Protein AF-A0A7V0TAN1-F1 (afdb_monomer_lite)

Foldseek 3Di:
DPDDDPLLVLLVVLCVPDPDDDDLVRSVVVSCVVVVPDDSVNSVVSVD

Sequence (48 aa):
MRRNTAQRTIILETLQKAKSHPSVEWLYNEVRKVLPHISLGTVYRNLN

Radius of gyration: 9.99 Å; chains: 1; bounding box: 20×20×25 Å

Secondary structure (DSSP, 8-state):
-----HHHHHHHHHHHH-SS---HHHHHHHHHTT-TT--HHHHHHHH-

pLDDT: mean 90.23, std 8.39, range [52.25, 96.38]

Structure (mmCIF, N/CA/C/O backbone):
data_AF-A0A7V0TAN1-F1
#
_entry.id   AF-A0A7V0TAN1-F1
#
loop_
_atom_site.group_PDB
_atom_site.id
_atom_site.type_symbol
_atom_site.label_atom_id
_atom_site.label_alt_id
_atom_site.label_comp_id
_atom_site.label_asym_id
_atom_site.label_entity_id
_atom_site.label_seq_id
_atom_site.pdbx_PDB_ins_code
_atom_site.Cartn_x
_atom_site.Cartn_y
_atom_site.Cart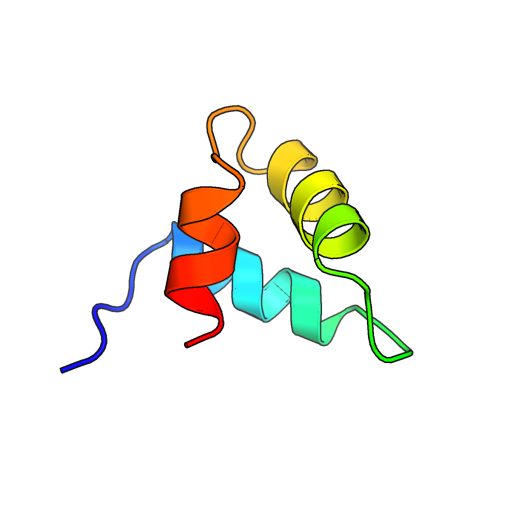n_z
_atom_site.occupancy
_atom_site.B_iso_or_equiv
_atom_site.auth_seq_id
_atom_site.auth_comp_id
_atom_site.auth_asym_id
_atom_site.auth_atom_id
_atom_site.pdbx_PDB_model_num
ATOM 1 N N . MET A 1 1 ? 12.487 -13.216 11.821 1.00 52.25 1 MET A N 1
ATOM 2 C CA . MET A 1 1 ? 11.046 -13.404 12.106 1.00 52.25 1 MET A CA 1
ATOM 3 C C . MET A 1 1 ? 10.267 -12.314 11.379 1.00 52.25 1 MET A C 1
ATOM 5 O O . MET A 1 1 ? 10.414 -11.149 11.725 1.00 52.25 1 MET A O 1
ATOM 9 N N . ARG A 1 2 ? 9.526 -12.646 10.312 1.00 64.94 2 ARG A N 1
ATOM 10 C CA . ARG A 1 2 ? 8.691 -11.653 9.611 1.00 64.94 2 ARG A CA 1
ATOM 11 C C . ARG A 1 2 ? 7.521 -11.289 10.531 1.00 64.94 2 ARG A C 1
ATOM 13 O O . ARG A 1 2 ? 6.762 -12.167 10.928 1.00 64.94 2 ARG A O 1
ATOM 20 N N . ARG A 1 3 ? 7.411 -10.015 10.923 1.00 73.56 3 ARG A N 1
ATOM 21 C CA . ARG A 1 3 ? 6.352 -9.543 11.828 1.00 73.56 3 ARG A CA 1
ATOM 22 C C . ARG A 1 3 ? 5.017 -9.580 11.086 1.00 73.56 3 ARG A C 1
ATOM 24 O O . ARG A 1 3 ? 4.869 -8.923 10.058 1.00 73.56 3 ARG A O 1
ATOM 31 N N . ASN A 1 4 ? 4.061 -10.349 11.600 1.00 78.44 4 ASN A N 1
ATOM 32 C CA . ASN A 1 4 ? 2.728 -10.427 11.019 1.00 78.44 4 ASN A CA 1
ATOM 33 C C . ASN A 1 4 ? 1.901 -9.241 11.529 1.00 78.44 4 ASN A C 1
ATOM 35 O O . ASN A 1 4 ? 1.439 -9.234 12.667 1.00 78.44 4 ASN A O 1
ATOM 39 N N . THR A 1 5 ? 1.831 -8.177 10.732 1.00 88.12 5 THR A N 1
ATOM 40 C CA . THR A 1 5 ? 1.074 -6.965 11.061 1.00 88.12 5 THR A CA 1
ATOM 41 C C . THR A 1 5 ? -0.259 -6.958 10.319 1.00 88.12 5 THR A C 1
ATOM 43 O O . THR A 1 5 ? -0.400 -7.575 9.261 1.00 88.12 5 THR A O 1
ATOM 46 N N . ALA A 1 6 ? -1.234 -6.203 10.830 1.00 89.38 6 ALA A N 1
ATOM 47 C CA . ALA A 1 6 ? -2.493 -5.975 10.118 1.00 89.38 6 ALA A CA 1
ATOM 48 C C . ALA A 1 6 ? -2.251 -5.403 8.706 1.00 89.38 6 ALA A C 1
ATOM 50 O O . ALA A 1 6 ? -2.868 -5.841 7.741 1.00 89.38 6 ALA A O 1
ATOM 51 N N . GLN A 1 7 ? -1.265 -4.506 8.563 1.00 90.19 7 GLN A N 1
ATOM 52 C CA . GLN A 1 7 ? -0.845 -3.971 7.264 1.00 90.19 7 GLN A CA 1
ATOM 53 C C . GLN A 1 7 ? -0.371 -5.074 6.315 1.00 90.19 7 GLN A C 1
ATOM 55 O O . GLN A 1 7 ? -0.788 -5.107 5.162 1.00 90.19 7 GLN A O 1
ATOM 60 N N . ARG A 1 8 ? 0.472 -5.997 6.799 1.00 91.00 8 ARG A N 1
ATOM 61 C CA . ARG A 1 8 ? 0.951 -7.127 5.998 1.00 91.00 8 ARG A CA 1
ATOM 62 C C . ARG A 1 8 ? -0.203 -8.009 5.531 1.00 91.00 8 ARG A C 1
ATOM 64 O O . ARG A 1 8 ? -0.219 -8.403 4.371 1.00 91.00 8 ARG A O 1
ATOM 71 N N . THR A 1 9 ? -1.152 -8.286 6.420 1.00 93.31 9 THR A N 1
ATOM 72 C CA . THR A 1 9 ? -2.326 -9.114 6.111 1.00 93.31 9 THR A CA 1
ATOM 73 C C . THR A 1 9 ? -3.139 -8.490 4.978 1.00 93.31 9 THR A C 1
ATOM 75 O O . THR A 1 9 ? -3.346 -9.131 3.955 1.00 93.31 9 THR A O 1
ATOM 78 N N . ILE A 1 10 ? -3.465 -7.199 5.087 1.00 94.25 10 ILE A N 1
ATOM 79 C CA . ILE A 1 10 ? -4.226 -6.467 4.061 1.00 94.25 10 ILE A CA 1
ATOM 80 C C . ILE A 1 10 ? -3.474 -6.418 2.722 1.00 94.25 10 ILE A C 1
ATOM 82 O O . ILE A 1 10 ? -4.076 -6.601 1.663 1.00 94.25 10 ILE A O 1
ATOM 86 N N . ILE A 1 11 ? -2.153 -6.201 2.745 1.00 93.31 11 ILE A N 1
ATOM 87 C CA . ILE A 1 11 ? -1.324 -6.201 1.529 1.00 93.31 11 ILE A CA 1
ATOM 88 C C . ILE A 1 11 ? -1.372 -7.575 0.844 1.00 93.31 11 ILE A C 1
ATOM 90 O O . ILE A 1 11 ? -1.551 -7.643 -0.371 1.00 93.31 11 ILE A O 1
ATOM 94 N N . LEU A 1 12 ? -1.247 -8.665 1.607 1.00 92.94 12 LEU A N 1
ATOM 95 C CA . LEU A 1 12 ? -1.289 -10.029 1.075 1.00 92.94 12 LEU A CA 1
ATOM 96 C C . LEU A 1 12 ? -2.672 -10.391 0.523 1.00 92.94 12 LEU A C 1
ATOM 98 O O . LEU A 1 12 ? -2.756 -10.923 -0.579 1.00 92.94 12 LEU A O 1
ATOM 102 N N . GLU A 1 13 ? -3.748 -10.059 1.235 1.00 94.44 13 GLU A N 1
ATOM 103 C CA . GLU A 1 13 ? -5.121 -10.256 0.752 1.00 94.44 13 GLU A CA 1
ATOM 104 C C . GLU A 1 13 ? -5.390 -9.478 -0.541 1.00 94.44 13 GLU A C 1
ATOM 106 O O . GLU A 1 13 ? -6.076 -9.963 -1.439 1.00 94.44 13 GLU A O 1
ATOM 111 N N . THR A 1 14 ? -4.842 -8.267 -0.661 1.00 94.81 14 THR A N 1
ATOM 112 C CA . THR A 1 14 ? -4.987 -7.449 -1.873 1.00 94.81 14 THR A CA 1
ATOM 113 C C . THR A 1 14 ? -4.204 -8.047 -3.042 1.00 94.81 14 THR A C 1
ATOM 115 O O . THR A 1 14 ? -4.734 -8.138 -4.147 1.00 94.81 14 THR A O 1
ATOM 118 N N . LEU A 1 15 ? -2.980 -8.530 -2.799 1.00 92.75 15 LEU A N 1
ATOM 119 C CA . LEU A 1 15 ? -2.188 -9.258 -3.795 1.00 92.75 15 LEU A CA 1
ATOM 120 C C . LEU A 1 15 ? -2.893 -10.524 -4.284 1.00 92.75 15 LEU A C 1
ATOM 122 O O . LEU A 1 15 ? -2.902 -10.788 -5.480 1.00 92.75 15 LEU A O 1
ATOM 126 N N . GLN A 1 16 ? -3.515 -11.286 -3.383 1.00 92.69 16 GLN A N 1
ATOM 127 C CA . GLN A 1 16 ? -4.241 -12.511 -3.734 1.00 92.69 16 GLN A CA 1
ATOM 128 C C . GLN A 1 16 ? -5.461 -12.256 -4.631 1.00 92.69 16 GLN A C 1
ATOM 130 O O . GLN A 1 16 ? -5.887 -13.155 -5.350 1.00 92.69 16 GLN A O 1
ATOM 135 N N . LYS A 1 17 ? -6.020 -11.039 -4.620 1.00 92.94 17 LYS A N 1
ATOM 136 C CA . LYS A 1 17 ? -7.129 -10.641 -5.504 1.00 92.94 17 LYS A CA 1
ATOM 137 C C . LYS A 1 17 ? -6.663 -10.261 -6.911 1.00 92.94 17 LYS A C 1
ATOM 139 O O . LYS A 1 17 ? -7.488 -10.204 -7.825 1.00 92.94 17 LYS A O 1
ATOM 144 N N . ALA A 1 18 ? -5.375 -9.975 -7.100 1.00 92.50 18 ALA A N 1
ATOM 145 C CA . ALA A 1 18 ? -4.837 -9.631 -8.407 1.00 92.50 18 ALA A CA 1
ATOM 146 C C . ALA A 1 18 ? -4.855 -10.865 -9.325 1.00 92.50 18 ALA A C 1
ATOM 148 O O . ALA A 1 18 ? -4.318 -11.916 -8.990 1.00 92.50 18 ALA A O 1
ATOM 149 N N . LYS A 1 19 ? -5.477 -10.739 -10.504 1.00 90.12 19 LYS A N 1
ATOM 150 C CA . LYS A 1 19 ? -5.551 -11.822 -11.508 1.00 90.12 19 LYS A CA 1
ATOM 151 C C . LYS A 1 19 ? -4.290 -11.940 -12.371 1.00 90.12 19 LYS A C 1
ATOM 153 O O . LYS A 1 19 ? -4.106 -12.933 -13.065 1.00 90.12 19 LYS A O 1
ATOM 158 N N . SER A 1 20 ? -3.453 -10.912 -12.359 1.00 90.94 20 SER A N 1
ATOM 159 C CA . SER A 1 20 ? -2.191 -10.804 -13.091 1.00 90.94 20 SER A CA 1
ATOM 160 C C . SER A 1 20 ? -1.125 -10.247 -12.155 1.00 90.94 20 SER A C 1
ATOM 162 O O . SER A 1 20 ? -1.464 -9.793 -11.065 1.00 90.94 20 SER A O 1
ATOM 164 N N . HIS A 1 21 ? 0.143 -10.239 -12.575 1.00 89.50 21 HIS A N 1
ATOM 165 C CA . HIS A 1 21 ? 1.218 -9.613 -11.802 1.00 89.50 21 HIS A CA 1
ATOM 166 C C . HIS A 1 21 ? 0.958 -8.100 -11.669 1.00 89.50 21 HIS A C 1
ATOM 168 O O . HIS A 1 21 ? 1.062 -7.387 -12.672 1.00 89.50 21 HIS A O 1
ATOM 174 N N . PRO A 1 22 ? 0.563 -7.602 -10.483 1.00 91.94 22 PRO A N 1
ATOM 175 C CA . PRO A 1 22 ? 0.228 -6.198 -10.324 1.00 91.94 22 PRO A CA 1
ATOM 176 C C . PRO A 1 22 ? 1.497 -5.357 -10.167 1.00 91.94 22 PRO A C 1
ATOM 178 O O . PRO A 1 22 ? 2.489 -5.817 -9.600 1.00 91.94 22 PRO A O 1
ATOM 181 N N . SER A 1 23 ? 1.452 -4.098 -10.607 1.00 93.31 23 SER A N 1
ATOM 182 C CA . SER A 1 23 ? 2.512 -3.142 -10.276 1.00 93.31 23 SER A CA 1
ATOM 183 C C . SER A 1 23 ? 2.443 -2.728 -8.803 1.00 93.31 23 SER A C 1
ATOM 185 O O . SER A 1 23 ? 1.412 -2.871 -8.133 1.00 93.31 23 SER A O 1
ATOM 187 N N . VAL A 1 24 ? 3.538 -2.163 -8.291 1.00 91.94 24 VAL A N 1
ATOM 188 C CA . VAL A 1 24 ? 3.564 -1.634 -6.923 1.00 91.94 24 VAL A CA 1
ATOM 189 C C . VAL A 1 24 ? 2.621 -0.438 -6.777 1.00 91.94 24 VAL A C 1
ATOM 191 O O . VAL A 1 24 ? 1.944 -0.346 -5.752 1.00 91.94 24 VAL A O 1
ATOM 194 N N . GLU A 1 25 ? 2.499 0.437 -7.786 1.00 93.94 25 GLU A N 1
ATOM 195 C CA . GLU A 1 25 ? 1.505 1.519 -7.750 1.00 93.94 25 GLU A CA 1
ATOM 196 C C . GLU A 1 25 ? 0.077 0.979 -7.682 1.00 93.94 25 GLU A C 1
ATOM 198 O O . GLU A 1 25 ? -0.734 1.507 -6.922 1.00 93.94 25 GLU A O 1
ATOM 203 N N . TRP A 1 26 ? -0.234 -0.081 -8.436 1.00 95.19 26 TRP A N 1
ATOM 204 C CA . TRP A 1 26 ? -1.553 -0.706 -8.384 1.00 95.19 26 TRP A CA 1
ATOM 205 C C . TRP A 1 26 ? -1.855 -1.212 -6.974 1.00 95.19 26 TRP A C 1
ATOM 207 O O . TRP A 1 26 ? -2.885 -0.867 -6.397 1.00 95.19 26 TRP A O 1
ATOM 217 N N . LEU A 1 27 ? -0.918 -1.957 -6.379 1.00 95.12 27 LEU A N 1
ATOM 218 C CA . LEU A 1 27 ? -1.089 -2.500 -5.035 1.00 95.12 27 LEU A CA 1
ATOM 219 C C . LEU A 1 27 ? -1.223 -1.389 -3.990 1.00 95.12 27 LEU A C 1
ATOM 221 O O . LEU A 1 27 ? -2.073 -1.470 -3.107 1.00 95.12 27 LEU A O 1
ATOM 225 N N . TYR A 1 28 ? -0.416 -0.334 -4.099 1.00 95.75 28 TYR A N 1
ATOM 226 C CA . TYR A 1 28 ? -0.509 0.834 -3.231 1.00 95.75 28 TYR A CA 1
ATOM 227 C C . TYR A 1 28 ? -1.888 1.498 -3.314 1.00 95.75 28 TYR A C 1
ATOM 229 O O . TYR A 1 28 ? -2.500 1.762 -2.278 1.00 95.75 28 TYR A O 1
ATOM 237 N N . ASN A 1 29 ? -2.393 1.725 -4.528 1.00 95.88 29 ASN A N 1
ATOM 238 C CA . ASN A 1 29 ? -3.691 2.356 -4.749 1.00 95.88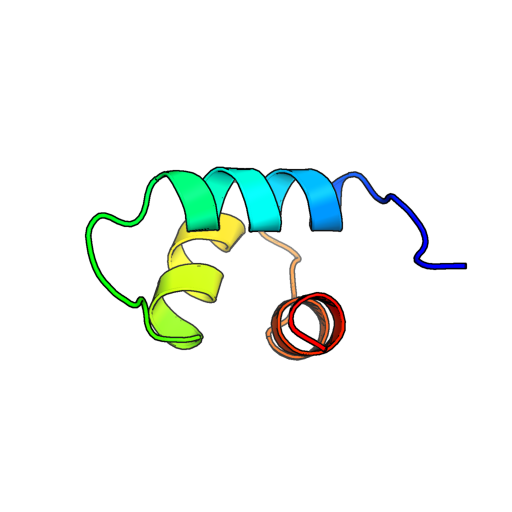 29 ASN A CA 1
ATOM 239 C C . ASN A 1 29 ? -4.842 1.512 -4.19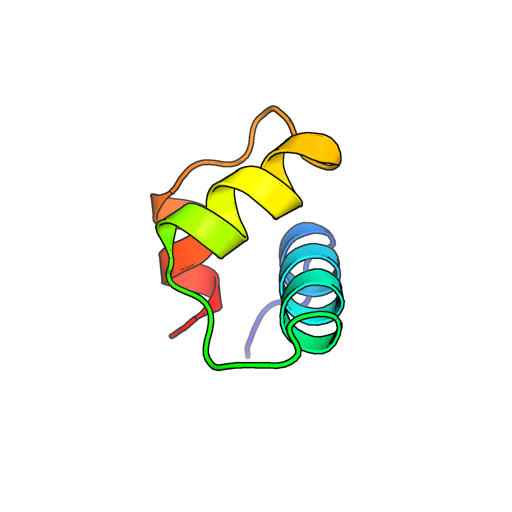2 1.00 95.88 29 ASN A C 1
ATOM 241 O O . ASN A 1 29 ? -5.738 2.061 -3.552 1.00 95.88 29 ASN A O 1
ATOM 245 N N . GLU A 1 30 ? -4.807 0.191 -4.376 1.00 95.94 30 GLU A N 1
ATOM 246 C CA . GLU A 1 30 ? -5.829 -0.704 -3.827 1.00 95.94 30 GLU A CA 1
ATOM 247 C C . GLU A 1 30 ? -5.771 -0.774 -2.298 1.00 95.94 30 GLU A C 1
ATOM 249 O O . GLU A 1 30 ? -6.795 -0.626 -1.631 1.00 95.94 30 GLU A O 1
ATOM 254 N N . VAL A 1 31 ? -4.577 -0.919 -1.719 1.00 95.44 31 VAL A N 1
ATOM 255 C CA . VAL A 1 31 ? -4.417 -0.996 -0.261 1.00 95.44 31 VAL A CA 1
ATOM 256 C C . VAL A 1 31 ? -4.809 0.322 0.407 1.00 95.44 31 VAL A C 1
ATOM 258 O O . VAL A 1 31 ? -5.407 0.302 1.483 1.00 95.44 31 VAL A O 1
ATOM 261 N N . ARG A 1 32 ? -4.549 1.475 -0.225 1.00 96.38 32 ARG A N 1
ATOM 26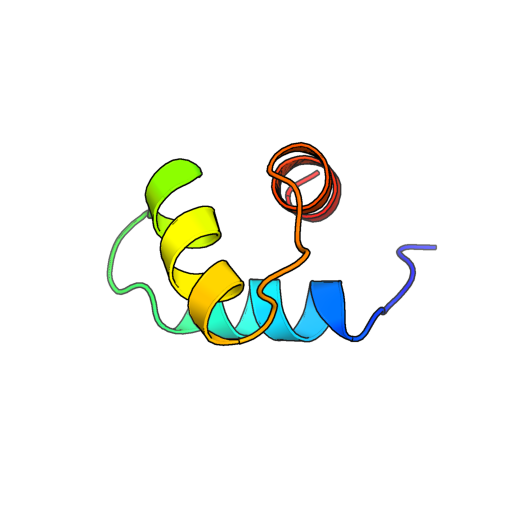2 C CA . ARG A 1 32 ? -4.904 2.798 0.314 1.00 96.38 32 ARG A CA 1
ATOM 263 C C . ARG A 1 32 ? -6.412 2.998 0.490 1.00 96.38 32 ARG A C 1
ATOM 265 O O . ARG A 1 32 ? -6.808 3.774 1.355 1.00 96.38 32 ARG A O 1
ATOM 272 N N . LYS A 1 33 ? -7.250 2.270 -0.257 1.00 95.56 33 LYS A N 1
ATOM 273 C CA . LYS A 1 33 ? -8.714 2.282 -0.068 1.00 95.56 33 LYS A CA 1
ATOM 274 C C . LYS A 1 33 ? -9.129 1.746 1.305 1.00 95.56 33 LYS A C 1
ATOM 276 O O . LYS A 1 33 ? -10.158 2.155 1.827 1.00 95.56 33 LYS A O 1
ATOM 281 N N . VAL A 1 34 ? -8.329 0.849 1.885 1.00 94.44 34 VAL A N 1
ATOM 282 C CA . VAL A 1 34 ? -8.567 0.233 3.204 1.00 94.44 34 VAL A CA 1
ATOM 283 C C . VAL A 1 34 ? -7.668 0.854 4.281 1.00 94.44 34 VAL A C 1
ATOM 285 O O . VAL A 1 34 ? -8.076 1.011 5.427 1.00 94.44 34 VAL A O 1
ATOM 288 N N . LEU A 1 35 ? -6.441 1.239 3.916 1.00 93.69 35 LEU A N 1
ATOM 289 C CA . LEU A 1 35 ? -5.430 1.836 4.789 1.00 93.69 35 LEU A CA 1
ATOM 290 C C . LEU A 1 35 ? -5.003 3.214 4.252 1.00 93.69 35 LEU A C 1
ATOM 292 O O . LEU A 1 35 ? -3.934 3.330 3.647 1.00 93.69 35 LEU A O 1
ATOM 296 N N . PRO A 1 36 ? -5.782 4.284 4.487 1.00 94.12 36 PRO A N 1
ATOM 297 C CA . PRO A 1 36 ? -5.551 5.592 3.862 1.00 94.12 36 PRO A CA 1
ATOM 298 C C . PRO A 1 36 ? -4.204 6.239 4.220 1.00 94.12 36 PRO A C 1
ATOM 300 O O . PRO A 1 36 ? -3.690 7.050 3.449 1.00 94.12 36 PRO A O 1
ATOM 303 N N . HIS A 1 37 ? -3.612 5.859 5.357 1.00 94.50 37 HIS A N 1
ATOM 304 C CA . HIS A 1 37 ? -2.334 6.380 5.856 1.00 94.50 37 HIS A CA 1
ATOM 305 C C . HIS A 1 37 ? -1.118 5.513 5.489 1.00 94.50 37 HIS A C 1
ATOM 307 O O . HIS A 1 37 ? -0.017 5.753 5.987 1.00 94.50 37 HIS A O 1
ATOM 313 N N . ILE A 1 38 ? -1.287 4.483 4.652 1.00 94.19 38 ILE A N 1
ATOM 314 C CA . ILE A 1 38 ? -0.156 3.664 4.214 1.00 94.19 38 ILE A CA 1
ATOM 315 C C . ILE A 1 38 ? 0.787 4.471 3.312 1.00 94.19 38 ILE A C 1
ATOM 317 O O . ILE A 1 38 ? 0.360 5.262 2.470 1.00 94.19 38 ILE A O 1
ATOM 321 N N . SER A 1 39 ? 2.092 4.247 3.464 1.00 94.56 39 SER A N 1
ATOM 322 C CA . SER A 1 39 ? 3.117 4.806 2.582 1.00 94.56 39 SER A CA 1
ATOM 323 C C . SER A 1 39 ? 3.601 3.779 1.559 1.00 94.56 39 SER A C 1
ATOM 325 O O . SER A 1 39 ? 3.641 2.580 1.845 1.00 94.56 39 SER A O 1
ATOM 327 N N . LEU A 1 40 ? 4.061 4.246 0.393 1.00 93.12 40 LEU A N 1
ATOM 328 C CA . LEU A 1 40 ? 4.711 3.397 -0.616 1.00 93.12 40 LEU A CA 1
ATOM 329 C C . LEU A 1 40 ? 5.868 2.587 -0.016 1.00 93.12 40 LEU A C 1
ATOM 331 O O . LEU A 1 40 ? 5.951 1.380 -0.221 1.00 93.12 40 LEU A O 1
ATOM 335 N N . GLY A 1 41 ? 6.707 3.213 0.816 1.00 93.69 41 GLY A N 1
ATOM 336 C CA . GLY A 1 41 ? 7.801 2.519 1.505 1.00 93.69 41 GLY A CA 1
ATOM 337 C C . GLY A 1 41 ? 7.334 1.376 2.418 1.00 93.69 41 GLY A C 1
ATOM 338 O O . GLY A 1 41 ? 8.067 0.411 2.625 1.00 93.69 41 GLY A O 1
ATOM 339 N N . THR A 1 42 ? 6.107 1.445 2.946 1.00 92.50 42 THR A N 1
ATOM 340 C CA . THR A 1 42 ? 5.503 0.341 3.709 1.00 92.50 42 THR A CA 1
ATOM 341 C C . THR A 1 42 ? 5.078 -0.804 2.804 1.00 92.50 42 THR A C 1
ATOM 343 O O . THR A 1 42 ? 5.272 -1.956 3.184 1.00 92.50 42 THR A O 1
ATOM 346 N N . VAL A 1 43 ? 4.568 -0.513 1.606 1.00 92.50 43 VAL A N 1
ATOM 347 C CA . VAL A 1 43 ? 4.274 -1.542 0.601 1.00 92.50 43 VAL A CA 1
ATOM 348 C C . VAL A 1 43 ? 5.566 -2.256 0.200 1.00 92.50 43 VAL A C 1
ATOM 350 O O . VAL A 1 43 ? 5.665 -3.461 0.403 1.00 92.50 43 VAL A O 1
ATOM 353 N N . TYR A 1 44 ?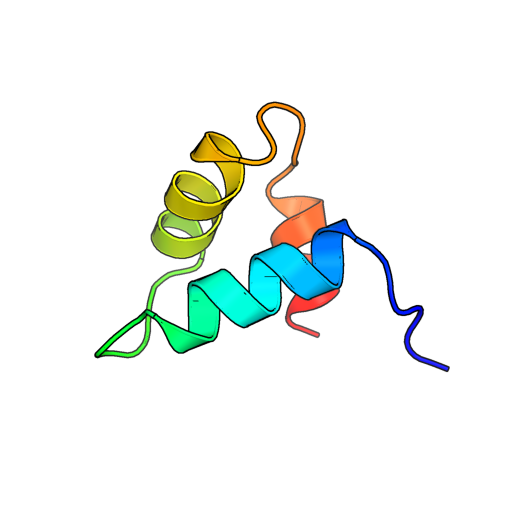 6.602 -1.521 -0.217 1.00 91.56 44 TYR A N 1
ATOM 354 C CA . TYR A 1 44 ? 7.900 -2.097 -0.602 1.00 91.56 44 TYR A CA 1
ATOM 355 C C . TYR A 1 44 ? 8.522 -2.979 0.488 1.00 91.56 44 TYR A C 1
ATOM 357 O O . TYR A 1 44 ? 8.925 -4.108 0.224 1.00 91.56 44 TYR A O 1
ATOM 365 N N . ARG A 1 45 ? 8.534 -2.517 1.744 1.00 89.62 45 ARG A N 1
ATOM 366 C CA . ARG A 1 45 ? 9.062 -3.301 2.874 1.00 89.62 45 ARG A CA 1
ATOM 367 C C . ARG A 1 45 ? 8.300 -4.606 3.121 1.00 89.62 45 ARG A C 1
ATOM 369 O O . ARG A 1 45 ? 8.866 -5.522 3.704 1.00 89.62 45 ARG A O 1
ATOM 376 N N . ASN A 1 46 ? 7.032 -4.692 2.723 1.00 88.50 46 ASN A N 1
ATOM 377 C CA . ASN A 1 46 ? 6.235 -5.910 2.863 1.00 88.50 46 ASN A CA 1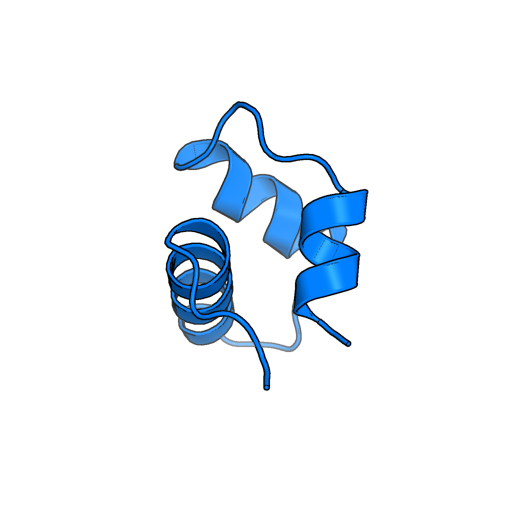
ATOM 378 C C . ASN A 1 46 ? 6.378 -6.880 1.678 1.00 88.50 46 ASN A C 1
ATOM 380 O O . ASN A 1 46 ? 5.937 -8.026 1.811 1.00 88.50 46 ASN A O 1
ATOM 384 N N . LEU A 1 47 ? 6.986 -6.442 0.569 1.00 82.44 47 LEU A N 1
ATOM 385 C CA . LEU A 1 47 ? 7.259 -7.252 -0.623 1.00 82.44 47 LEU A CA 1
ATOM 386 C C . LEU A 1 47 ? 8.661 -7.901 -0.622 1.00 82.44 47 LEU A C 1
ATOM 388 O O . LEU A 1 47 ? 8.866 -8.844 -1.382 1.00 82.44 47 LEU A O 1
ATOM 392 N N . ASN A 1 48 ? 9.580 -7.448 0.244 1.00 72.75 48 ASN A N 1
ATOM 393 C CA . ASN A 1 48 ? 10.890 -8.077 0.511 1.00 72.75 48 ASN A CA 1
ATOM 394 C C . ASN A 1 48 ? 10.794 -9.235 1.526 1.00 72.75 48 ASN A C 1
ATOM 396 O O . ASN A 1 48 ? 11.587 -10.198 1.441 1.00 72.75 48 ASN A O 1
#